Protein AF-A0A3D3PAB3-F1 (afdb_monomer)

Sequence (71 aa):
MKTKLTLTVETSTIEKAKLYAKNTGRSLSGLIENYLEYLTQDDFDRKEISARLTRIIGSVKLPEDFCEKRD

Structure (mmCIF, N/CA/C/O backbone):
data_AF-A0A3D3PAB3-F1
#
_entry.id   AF-A0A3D3PAB3-F1
#
loop_
_atom_site.group_PDB
_atom_site.id
_atom_site.type_symbol
_atom_site.label_atom_id
_atom_site.label_alt_id
_atom_site.label_comp_id
_atom_site.label_asym_id
_atom_site.label_entity_id
_atom_site.label_seq_id
_atom_site.pdbx_PDB_ins_code
_atom_site.Cartn_x
_atom_site.Cartn_y
_atom_site.Cartn_z
_atom_site.occupancy
_atom_site.B_iso_or_equiv
_atom_site.auth_seq_id
_atom_site.auth_comp_id
_atom_site.auth_asym_id
_atom_site.auth_atom_id
_atom_site.pdbx_PDB_model_num
ATOM 1 N N . MET A 1 1 ? 3.909 -16.893 2.302 1.00 69.19 1 MET A N 1
ATOM 2 C CA . MET A 1 1 ? 3.082 -16.828 3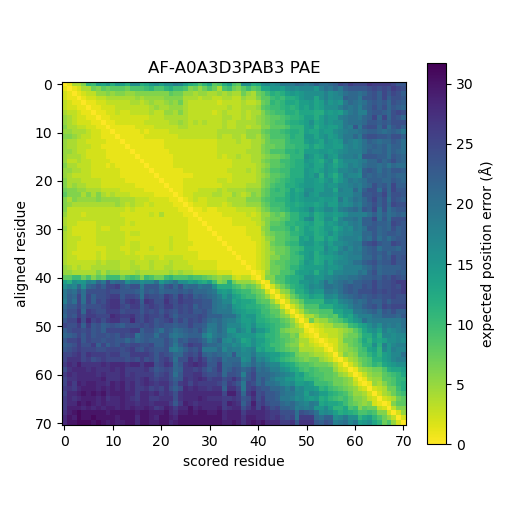.532 1.00 69.19 1 MET A CA 1
ATOM 3 C C . MET A 1 1 ? 2.487 -15.429 3.616 1.00 69.19 1 MET A C 1
ATOM 5 O O . MET A 1 1 ? 3.230 -14.492 3.375 1.00 69.19 1 MET A O 1
ATOM 9 N N . LYS A 1 2 ? 1.182 -15.273 3.885 1.00 79.94 2 LYS A N 1
ATOM 10 C CA . LYS A 1 2 ? 0.552 -13.945 4.019 1.00 79.94 2 LYS A CA 1
ATOM 11 C C . LYS A 1 2 ? 0.445 -13.568 5.494 1.00 79.94 2 LYS A C 1
ATOM 13 O O . LYS A 1 2 ? -0.069 -14.357 6.284 1.00 79.94 2 LYS A O 1
ATOM 18 N N . THR A 1 3 ? 0.917 -12.382 5.857 1.00 91.62 3 THR A N 1
ATOM 19 C CA . THR A 1 3 ? 0.837 -11.833 7.217 1.00 91.62 3 THR A CA 1
ATOM 20 C C . THR A 1 3 ? 0.055 -10.522 7.201 1.00 91.62 3 THR A C 1
ATOM 22 O O . THR A 1 3 ? -0.086 -9.877 6.163 1.00 91.62 3 THR A O 1
ATOM 25 N N . LYS A 1 4 ? -0.526 -10.145 8.344 1.00 92.25 4 LYS A N 1
ATOM 26 C CA . LYS A 1 4 ? -1.241 -8.871 8.477 1.00 92.25 4 LYS A CA 1
ATOM 27 C C . LYS A 1 4 ? -0.247 -7.786 8.882 1.00 92.25 4 LYS A C 1
ATOM 29 O O . LYS A 1 4 ? 0.435 -7.938 9.890 1.00 92.25 4 LYS A O 1
ATOM 34 N N . LEU A 1 5 ? -0.209 -6.701 8.116 1.00 89.31 5 LEU A N 1
ATOM 35 C CA . LEU A 1 5 ? 0.544 -5.490 8.426 1.00 89.31 5 LEU A CA 1
ATOM 36 C C . LEU A 1 5 ? -0.436 -4.400 8.877 1.00 89.31 5 LEU A C 1
ATOM 38 O O . LEU A 1 5 ? -1.359 -4.058 8.138 1.00 89.31 5 LEU A O 1
ATOM 42 N N . THR A 1 6 ? -0.239 -3.863 10.080 1.00 92.56 6 THR A N 1
ATOM 43 C CA . THR A 1 6 ? -1.021 -2.734 10.605 1.00 92.56 6 THR A CA 1
ATOM 44 C C . THR A 1 6 ? -0.189 -1.465 10.472 1.00 92.56 6 THR A C 1
ATOM 46 O O . THR A 1 6 ? 0.902 -1.389 11.031 1.00 92.56 6 THR A O 1
ATOM 49 N N . LEU A 1 7 ? -0.695 -0.480 9.729 1.00 89.25 7 LEU A N 1
ATOM 50 C CA . LEU A 1 7 ? -0.028 0.801 9.491 1.00 89.25 7 LEU A CA 1
ATOM 51 C C . LEU A 1 7 ? -0.825 1.931 10.141 1.00 89.25 7 LEU A C 1
ATOM 53 O O . LEU A 1 7 ? -2.046 1.990 9.991 1.00 89.25 7 LEU A O 1
ATOM 57 N N . THR A 1 8 ? -0.129 2.848 10.807 1.00 94.62 8 THR A N 1
ATOM 58 C CA . THR A 1 8 ? -0.710 4.106 11.286 1.00 94.62 8 THR A CA 1
ATOM 59 C C . THR A 1 8 ? -0.463 5.179 10.236 1.00 94.62 8 THR A C 1
ATOM 61 O O . THR A 1 8 ? 0.682 5.475 9.904 1.00 94.62 8 THR A O 1
ATOM 64 N N . VAL A 1 9 ? -1.536 5.745 9.696 1.00 93.56 9 VAL A N 1
ATOM 65 C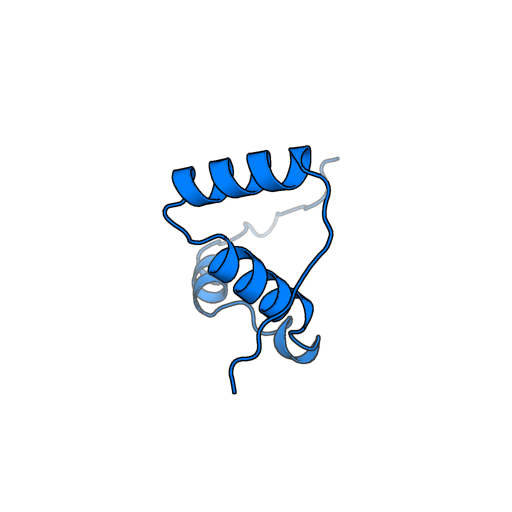 CA . VAL A 1 9 ? -1.507 6.783 8.660 1.00 93.56 9 VAL A CA 1
ATOM 66 C C . VAL A 1 9 ? -2.608 7.799 8.929 1.00 93.56 9 VAL A C 1
ATOM 68 O O . VAL A 1 9 ? -3.639 7.469 9.512 1.00 93.56 9 VAL A O 1
ATOM 71 N N . GLU A 1 10 ? -2.393 9.029 8.472 1.00 97.62 10 GLU A N 1
ATOM 72 C CA . GLU A 1 10 ? -3.359 10.119 8.597 1.00 97.62 10 GLU A CA 1
ATOM 73 C C . GLU A 1 10 ? -4.710 9.776 7.955 1.00 97.62 10 GLU A C 1
ATOM 75 O O . GLU A 1 10 ? -4.768 9.274 6.826 1.00 97.62 10 GLU A O 1
ATOM 80 N N . THR A 1 11 ? -5.811 10.129 8.626 1.00 95.62 11 THR A N 1
ATOM 81 C CA . THR A 1 11 ? -7.182 9.874 8.145 1.00 95.62 11 THR A CA 1
ATOM 82 C C . THR A 1 11 ? -7.415 10.452 6.749 1.00 95.62 11 THR A C 1
ATOM 84 O O . THR A 1 11 ? -7.962 9.778 5.876 1.00 95.62 11 THR A O 1
ATOM 87 N N . SER A 1 12 ? -6.912 11.664 6.500 1.00 97.12 12 SER A N 1
ATOM 88 C CA . SER A 1 12 ? -7.009 12.339 5.199 1.00 97.12 12 SER A CA 1
ATOM 89 C C . SER A 1 12 ? -6.305 11.568 4.075 1.00 97.12 12 SER A C 1
ATOM 91 O O . SER A 1 12 ? -6.728 11.607 2.917 1.00 97.12 12 SER A O 1
ATOM 93 N N . THR A 1 13 ? -5.248 10.824 4.404 1.00 95.44 13 THR A N 1
ATOM 94 C CA . THR A 1 13 ? -4.529 9.969 3.454 1.00 95.44 13 THR A CA 1
ATOM 95 C C . THR A 1 13 ? -5.326 8.699 3.165 1.00 95.44 13 THR A C 1
ATOM 97 O O . THR A 1 13 ? -5.443 8.303 2.004 1.00 95.44 13 THR A O 1
ATOM 100 N N . ILE A 1 14 ? -5.945 8.099 4.190 1.00 94.38 14 ILE A N 1
ATOM 101 C CA . ILE A 1 14 ? -6.807 6.915 4.034 1.00 94.38 14 ILE A CA 1
ATOM 102 C C . ILE A 1 14 ? -7.988 7.219 3.103 1.00 94.38 14 ILE A C 1
ATOM 104 O O . ILE A 1 14 ? -8.312 6.403 2.239 1.00 94.38 14 ILE A O 1
ATOM 108 N N . GLU A 1 15 ? -8.627 8.380 3.246 1.00 95.94 15 GLU A N 1
ATOM 109 C CA . GLU A 1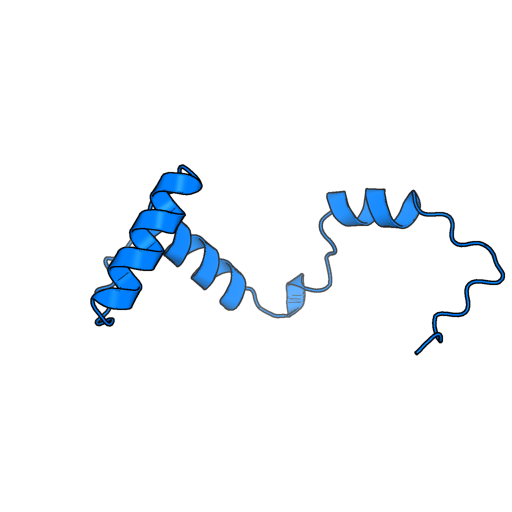 15 ? -9.763 8.777 2.403 1.00 95.94 15 GLU A CA 1
ATOM 110 C C . GLU A 1 15 ? -9.372 8.919 0.931 1.00 95.94 15 GLU A C 1
ATOM 112 O O . GLU A 1 15 ? -10.017 8.333 0.055 1.00 95.94 15 GLU A O 1
ATOM 117 N N . LYS A 1 16 ? -8.270 9.626 0.656 1.00 95.69 16 LYS A N 1
ATOM 118 C CA . LYS A 1 16 ? -7.736 9.783 -0.705 1.00 95.69 16 LYS A CA 1
ATOM 119 C C . LYS A 1 16 ? -7.376 8.432 -1.321 1.00 95.69 16 LYS A C 1
ATOM 121 O O . LYS A 1 16 ? -7.725 8.163 -2.470 1.00 95.69 16 LYS A O 1
ATOM 126 N N . ALA A 1 17 ? -6.734 7.560 -0.546 1.00 94.44 17 ALA A N 1
ATOM 127 C CA . ALA A 1 17 ? -6.347 6.234 -1.007 1.00 94.44 17 ALA A CA 1
ATOM 128 C C . ALA A 1 17 ? -7.571 5.343 -1.295 1.00 94.44 17 ALA A C 1
ATOM 130 O O . ALA A 1 17 ? -7.602 4.657 -2.317 1.00 94.44 17 ALA A O 1
ATOM 131 N N . LYS A 1 18 ? -8.620 5.398 -0.460 1.00 94.00 18 LYS A N 1
ATOM 132 C CA . LYS A 1 18 ? -9.893 4.695 -0.707 1.00 94.00 18 LYS A CA 1
ATOM 133 C C . LYS A 1 18 ? -10.598 5.198 -1.966 1.00 94.00 18 LYS A C 1
ATOM 135 O O . LYS A 1 18 ? -11.104 4.381 -2.736 1.00 94.00 18 LYS A O 1
ATOM 140 N N . LEU A 1 19 ? -10.624 6.513 -2.188 1.00 96.50 19 LEU A N 1
ATOM 141 C CA . LEU A 1 19 ? -11.214 7.100 -3.393 1.00 96.50 19 LEU A CA 1
ATOM 142 C C . LEU A 1 19 ? -10.475 6.626 -4.649 1.00 96.50 19 LEU A C 1
ATOM 144 O O . LEU A 1 19 ? -11.103 6.169 -5.603 1.00 96.50 19 LEU A O 1
ATOM 148 N N . TYR A 1 20 ? -9.143 6.667 -4.624 1.00 95.50 20 TYR A N 1
ATOM 149 C CA . TYR A 1 20 ? -8.313 6.173 -5.718 1.00 95.50 20 TYR A CA 1
ATOM 150 C C . TYR A 1 20 ? -8.539 4.677 -5.989 1.00 95.50 20 TYR A C 1
ATOM 152 O O . TYR A 1 20 ? -8.733 4.270 -7.136 1.00 95.50 20 TYR A O 1
ATOM 160 N N . ALA A 1 21 ? -8.582 3.858 -4.936 1.00 95.69 21 ALA A N 1
ATOM 161 C CA . ALA A 1 21 ? -8.851 2.425 -5.025 1.00 95.69 21 ALA A CA 1
ATOM 162 C C . ALA A 1 21 ? -10.209 2.143 -5.692 1.00 95.69 21 ALA A C 1
ATOM 164 O O . ALA A 1 21 ? -10.292 1.354 -6.635 1.00 95.69 21 ALA A O 1
ATOM 165 N N . LYS A 1 22 ? -11.259 2.870 -5.284 1.00 94.81 22 LYS A N 1
ATOM 166 C CA . LYS A 1 22 ? -12.597 2.771 -5.883 1.00 94.81 22 LYS A CA 1
ATOM 167 C C . LYS A 1 22 ? -12.592 3.157 -7.363 1.00 94.81 22 LYS A C 1
ATOM 169 O O . LYS A 1 22 ? -13.148 2.426 -8.176 1.00 94.81 22 LYS A O 1
ATOM 174 N N . ASN A 1 23 ? -11.941 4.265 -7.711 1.00 95.38 23 ASN A N 1
ATOM 175 C CA . ASN A 1 23 ? -11.895 4.765 -9.087 1.00 95.38 23 ASN A CA 1
ATOM 176 C C . ASN A 1 23 ? -11.103 3.844 -10.026 1.00 95.38 23 ASN A C 1
ATOM 178 O O . ASN A 1 23 ? -11.401 3.771 -11.212 1.00 95.38 23 ASN A O 1
ATOM 182 N N . THR A 1 24 ? -10.106 3.133 -9.500 1.00 91.56 24 THR A N 1
ATOM 183 C CA . THR A 1 24 ? -9.273 2.197 -10.270 1.00 91.56 24 THR A CA 1
ATOM 184 C C . THR A 1 24 ? -9.783 0.755 -10.240 1.00 91.56 24 THR A C 1
ATOM 186 O O . THR A 1 24 ? -9.194 -0.107 -10.891 1.00 91.56 24 THR A O 1
ATOM 189 N N . GLY A 1 25 ? -10.859 0.473 -9.494 1.00 93.12 25 GLY A N 1
ATOM 190 C CA . GLY A 1 25 ? -11.399 -0.878 -9.323 1.00 93.12 25 GLY A CA 1
ATOM 191 C C . GLY A 1 25 ? -10.458 -1.823 -8.568 1.00 93.12 25 GLY A C 1
ATOM 192 O O . GLY A 1 25 ? -10.514 -3.035 -8.765 1.00 93.12 25 GLY A O 1
ATOM 193 N N . ARG A 1 26 ? -9.564 -1.285 -7.730 1.00 92.00 26 ARG A N 1
ATOM 194 C CA . ARG A 1 26 ? -8.561 -2.049 -6.972 1.00 92.00 26 ARG A CA 1
ATOM 195 C C . ARG A 1 26 ? -8.863 -2.011 -5.479 1.00 92.00 26 ARG A C 1
ATOM 197 O O . ARG A 1 26 ? -9.491 -1.083 -4.980 1.00 92.00 26 ARG A O 1
ATOM 204 N N . SER A 1 27 ? -8.396 -3.015 -4.742 1.00 93.81 27 SER A N 1
ATOM 205 C CA . SER A 1 27 ? -8.462 -3.004 -3.278 1.00 93.81 27 SER A CA 1
ATOM 206 C C . SER A 1 27 ? -7.305 -2.196 -2.686 1.00 93.81 27 SER A C 1
ATOM 208 O O . SER A 1 27 ? -6.220 -2.123 -3.264 1.00 93.81 27 SER A O 1
ATOM 210 N N . LEU A 1 28 ? -7.517 -1.614 -1.501 1.00 91.75 28 LEU A N 1
ATOM 211 C CA . LEU A 1 28 ? -6.478 -0.855 -0.797 1.00 91.75 28 LEU A CA 1
ATOM 212 C C . LEU A 1 28 ? -5.268 -1.741 -0.455 1.00 91.75 28 LEU A C 1
ATOM 214 O O . LEU A 1 28 ? -4.128 -1.345 -0.665 1.00 91.75 28 LEU A O 1
ATOM 218 N N . SER A 1 29 ? -5.528 -2.966 0.013 1.00 91.81 29 SER A N 1
ATOM 219 C CA . SER A 1 29 ? -4.486 -3.954 0.301 1.00 91.81 29 SER A CA 1
ATOM 220 C C . SER A 1 29 ? -3.692 -4.312 -0.950 1.00 91.81 29 SER A C 1
ATOM 222 O O . SER A 1 29 ? -2.472 -4.330 -0.888 1.00 91.81 29 SER A O 1
ATOM 224 N N . GLY A 1 30 ? -4.362 -4.508 -2.091 1.00 92.19 30 GLY A N 1
ATOM 225 C CA . GLY A 1 30 ? -3.685 -4.802 -3.353 1.00 92.19 30 GLY A CA 1
ATOM 226 C C . GLY A 1 30 ? -2.842 -3.633 -3.863 1.00 92.19 30 GLY A C 1
ATOM 227 O O . GLY A 1 30 ? -1.783 -3.854 -4.437 1.00 92.19 30 GLY A O 1
ATOM 228 N N . LEU A 1 31 ? -3.268 -2.385 -3.645 1.00 92.06 31 LEU A N 1
ATOM 229 C CA . LEU A 1 31 ? -2.452 -1.215 -3.988 1.00 92.06 31 LEU A CA 1
ATOM 230 C C . LEU A 1 31 ? -1.163 -1.160 -3.164 1.00 92.06 31 LEU A C 1
ATOM 232 O O . LEU A 1 31 ? -0.097 -0.930 -3.726 1.00 92.06 31 LEU A O 1
ATOM 236 N N . ILE A 1 32 ? -1.265 -1.382 -1.853 1.00 92.19 32 ILE A N 1
ATO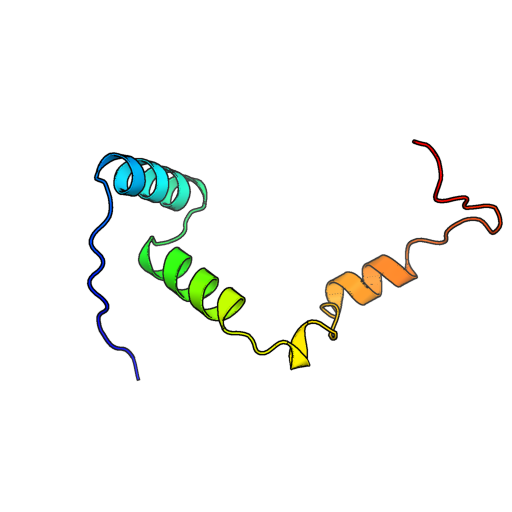M 237 C CA . ILE A 1 32 ? -0.114 -1.342 -0.945 1.00 92.19 32 ILE A CA 1
ATOM 238 C C . ILE A 1 32 ? 0.826 -2.522 -1.213 1.00 92.19 32 ILE A C 1
ATOM 240 O O . ILE A 1 32 ? 2.030 -2.313 -1.291 1.00 92.19 32 ILE A O 1
ATOM 244 N N . GLU A 1 33 ? 0.291 -3.731 -1.399 1.00 91.50 33 GLU A N 1
ATOM 245 C CA . GLU A 1 33 ? 1.072 -4.940 -1.700 1.00 91.50 33 GLU A CA 1
ATOM 246 C C . GLU A 1 33 ? 1.890 -4.753 -2.987 1.00 91.50 33 GLU A C 1
ATOM 248 O O . GLU A 1 33 ? 3.114 -4.818 -2.931 1.00 91.50 33 GLU A O 1
ATOM 253 N N . ASN A 1 34 ? 1.250 -4.360 -4.097 1.00 90.69 34 ASN A N 1
ATOM 254 C CA . ASN A 1 34 ? 1.950 -4.098 -5.365 1.00 90.69 34 ASN A CA 1
ATOM 255 C C . ASN A 1 34 ? 3.005 -2.986 -5.246 1.00 90.69 34 ASN A C 1
ATOM 257 O O . ASN A 1 34 ? 4.050 -3.045 -5.888 1.00 90.69 34 ASN A O 1
ATOM 261 N N . TYR A 1 35 ? 2.728 -1.935 -4.469 1.00 90.81 35 TYR A N 1
ATOM 262 C CA . TYR A 1 35 ? 3.679 -0.838 -4.302 1.00 90.81 35 TYR A CA 1
ATOM 263 C C . TYR A 1 35 ? 4.904 -1.267 -3.489 1.00 90.81 35 TYR A C 1
ATOM 265 O O . TYR A 1 35 ? 6.027 -0.926 -3.848 1.00 90.81 35 TYR A O 1
ATOM 273 N N . LEU A 1 36 ? 4.701 -2.040 -2.420 1.00 91.19 36 LEU A N 1
ATOM 274 C CA . LEU A 1 36 ? 5.798 -2.598 -1.632 1.00 91.19 36 LEU A CA 1
ATOM 275 C C . LEU A 1 36 ? 6.619 -3.598 -2.452 1.00 91.19 36 LEU A C 1
ATOM 277 O O . LEU A 1 36 ? 7.843 -3.545 -2.389 1.00 91.19 36 LEU A O 1
ATOM 281 N N . GLU A 1 37 ? 5.978 -4.448 -3.258 1.00 89.38 37 GLU A N 1
ATOM 282 C CA . GLU A 1 37 ? 6.667 -5.338 -4.206 1.00 89.38 37 GLU A CA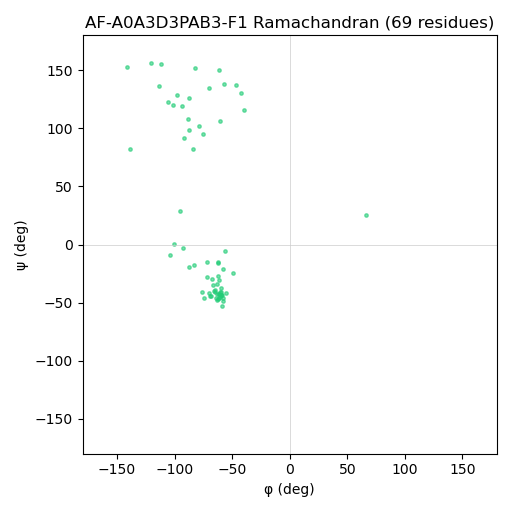 1
ATOM 283 C C . GLU A 1 37 ? 7.527 -4.538 -5.188 1.00 89.38 37 GLU A C 1
ATOM 285 O O . GLU A 1 37 ? 8.715 -4.808 -5.321 1.00 89.38 37 GLU A O 1
ATOM 290 N N . TYR A 1 38 ? 6.970 -3.488 -5.797 1.00 86.81 38 TYR A N 1
ATOM 291 C CA . TYR A 1 38 ? 7.714 -2.613 -6.704 1.00 86.81 38 TYR A CA 1
ATOM 292 C C . TYR A 1 38 ? 8.918 -1.935 -6.030 1.00 86.81 38 TYR A C 1
ATOM 294 O O . TYR A 1 38 ? 9.984 -1.823 -6.631 1.00 86.81 38 TYR A O 1
ATOM 302 N N . LEU A 1 39 ? 8.772 -1.477 -4.783 1.00 85.88 39 LEU A N 1
ATOM 303 C CA . LEU A 1 39 ? 9.866 -0.840 -4.042 1.00 85.88 39 LEU A CA 1
ATOM 304 C C . LEU A 1 39 ? 10.955 -1.821 -3.598 1.00 85.88 39 LEU A C 1
ATOM 306 O O . LEU A 1 39 ? 12.092 -1.403 -3.396 1.00 85.88 39 LEU A O 1
ATOM 310 N N . THR A 1 40 ? 10.595 -3.087 -3.397 1.00 86.69 40 THR A N 1
ATOM 311 C CA . THR A 1 40 ? 11.496 -4.136 -2.899 1.00 86.69 40 THR A CA 1
ATOM 312 C C . THR A 1 40 ? 12.031 -5.040 -4.002 1.00 86.69 40 THR A C 1
ATOM 314 O O . THR A 1 40 ? 12.817 -5.936 -3.708 1.00 86.69 40 THR A O 1
ATOM 317 N N . GLN A 1 41 ? 11.664 -4.798 -5.266 1.00 82.44 41 GLN A N 1
ATOM 318 C CA . GLN A 1 41 ? 12.385 -5.367 -6.396 1.00 82.44 41 GLN A CA 1
ATOM 319 C C . GLN A 1 41 ? 13.831 -4.859 -6.352 1.00 82.44 41 GLN A C 1
ATOM 321 O O . GLN A 1 41 ? 14.101 -3.690 -6.630 1.00 82.44 41 GLN A O 1
ATOM 326 N N . ASP A 1 42 ? 14.741 -5.756 -5.970 1.00 62.59 42 ASP A N 1
ATOM 327 C CA . ASP A 1 42 ? 16.186 -5.567 -6.036 1.00 62.59 42 ASP A CA 1
ATOM 328 C C . ASP A 1 42 ? 16.576 -5.000 -7.413 1.00 62.59 42 ASP A C 1
ATOM 330 O O . ASP A 1 42 ? 16.091 -5.457 -8.454 1.00 62.59 42 ASP A O 1
ATOM 334 N N . ASP A 1 43 ? 17.481 -4.017 -7.430 1.00 57.22 43 ASP A N 1
ATOM 335 C CA . ASP A 1 43 ? 17.947 -3.296 -8.627 1.00 57.22 43 ASP A CA 1
ATOM 336 C C . ASP A 1 43 ? 18.525 -4.195 -9.743 1.00 57.22 43 ASP A C 1
ATOM 338 O O . ASP A 1 43 ? 18.814 -3.715 -10.843 1.00 57.22 43 ASP A O 1
ATOM 342 N N . PHE A 1 44 ? 18.660 -5.501 -9.503 1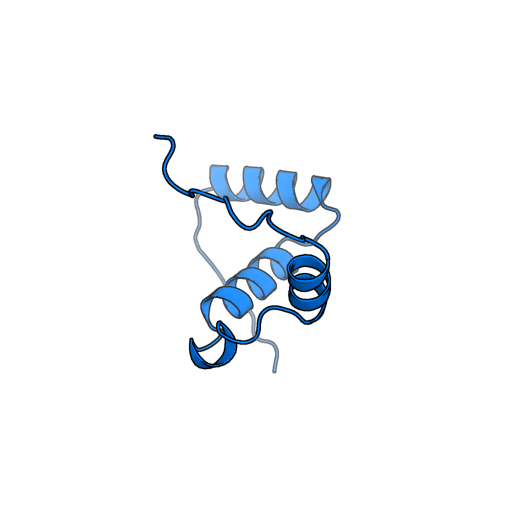.00 50.94 44 PHE A N 1
ATOM 343 C CA . PHE A 1 44 ? 19.035 -6.491 -10.508 1.00 50.94 44 PHE A CA 1
ATOM 344 C C . PHE A 1 44 ? 18.026 -6.623 -11.660 1.00 50.94 44 PHE A C 1
ATOM 346 O O . PHE A 1 44 ? 18.451 -6.930 -12.772 1.00 50.94 44 PHE A O 1
ATOM 353 N N . ASP A 1 45 ? 16.741 -6.320 -11.443 1.00 52.22 45 ASP A N 1
ATOM 354 C CA . ASP A 1 45 ? 15.685 -6.495 -12.459 1.00 52.22 45 ASP A CA 1
ATOM 355 C C . ASP A 1 45 ? 15.230 -5.178 -13.125 1.00 52.22 45 ASP A C 1
ATOM 357 O O . ASP A 1 45 ? 14.559 -5.181 -14.155 1.00 52.22 45 ASP A O 1
ATOM 361 N N . ARG A 1 46 ? 15.658 -4.002 -12.629 1.00 52.31 46 ARG A N 1
ATOM 362 C CA . ARG A 1 46 ? 15.354 -2.714 -13.302 1.00 52.31 46 ARG A CA 1
ATOM 363 C C . ARG A 1 46 ? 15.945 -2.608 -14.713 1.00 52.31 46 ARG A C 1
ATOM 365 O O . ARG A 1 46 ? 15.556 -1.716 -15.468 1.00 52.31 46 ARG A O 1
ATOM 372 N N . LYS A 1 47 ? 16.895 -3.479 -15.069 1.00 51.34 47 LYS A N 1
ATOM 373 C CA . LYS A 1 47 ? 17.477 -3.552 -16.417 1.00 51.34 47 LYS A CA 1
ATOM 374 C C . LYS A 1 47 ? 16.648 -4.375 -17.397 1.00 51.34 47 LYS A C 1
ATOM 376 O O . LYS A 1 47 ? 16.827 -4.188 -18.601 1.00 51.34 47 LYS A O 1
ATOM 381 N N . GLU A 1 48 ? 15.727 -5.220 -16.939 1.00 53.12 48 GLU A N 1
ATOM 382 C CA . GLU A 1 48 ? 14.793 -5.883 -17.843 1.00 53.12 48 GLU A CA 1
ATOM 383 C C . GLU A 1 48 ? 13.618 -4.947 -18.105 1.00 53.12 48 GLU A C 1
ATOM 385 O O . GLU A 1 48 ? 12.543 -5.005 -17.508 1.00 53.12 48 GLU A O 1
ATOM 390 N N . ILE A 1 49 ? 13.850 -4.030 -19.046 1.00 57.84 49 ILE A N 1
ATOM 391 C CA . ILE A 1 49 ? 12.785 -3.352 -19.777 1.00 57.84 49 ILE A CA 1
ATOM 392 C C . ILE A 1 49 ? 11.713 -4.406 -20.078 1.00 57.84 49 ILE A C 1
ATOM 394 O O . ILE A 1 49 ? 11.983 -5.372 -20.793 1.00 57.84 49 ILE A O 1
ATOM 398 N N . SER A 1 50 ? 10.512 -4.232 -19.508 1.00 64.25 50 SER A N 1
ATOM 399 C CA . SER A 1 50 ? 9.380 -5.138 -19.731 1.00 64.25 50 SER A CA 1
ATOM 400 C C . SER A 1 50 ? 9.321 -5.502 -21.212 1.00 64.25 50 SER A C 1
ATOM 402 O O . SER A 1 50 ? 9.340 -4.603 -22.049 1.00 64.25 50 SER A O 1
ATOM 404 N N . ALA A 1 51 ? 9.218 -6.785 -21.569 1.00 61.59 51 ALA A N 1
ATOM 405 C CA . ALA A 1 51 ? 9.203 -7.229 -22.971 1.00 61.59 51 ALA A CA 1
ATOM 406 C C . ALA A 1 51 ? 8.198 -6.449 -23.856 1.00 61.5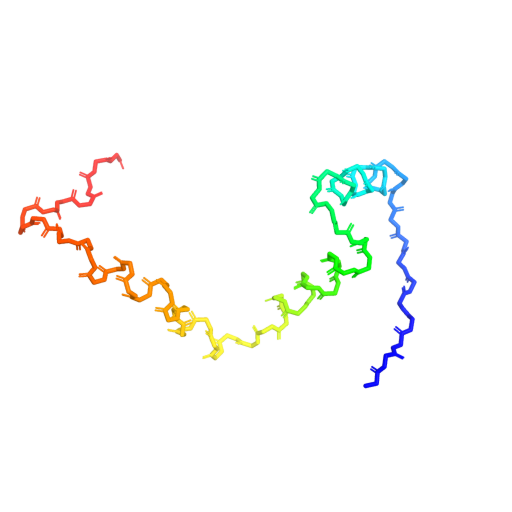9 51 ALA A C 1
ATOM 408 O O . ALA A 1 51 ? 8.369 -6.322 -25.072 1.00 61.59 51 ALA A O 1
ATOM 409 N N . ARG A 1 52 ? 7.156 -5.877 -23.237 1.00 58.09 52 ARG A N 1
ATOM 410 C CA . ARG A 1 52 ? 6.212 -4.948 -23.864 1.00 58.09 52 ARG A CA 1
ATOM 411 C C . ARG A 1 52 ? 6.835 -3.593 -24.227 1.00 58.09 52 ARG A C 1
ATOM 413 O O . ARG A 1 52 ? 6.600 -3.118 -25.331 1.00 58.09 52 ARG A O 1
ATOM 420 N N . LEU A 1 53 ? 7.620 -2.993 -23.335 1.00 63.28 53 LEU A N 1
ATOM 421 C CA . LEU A 1 53 ? 8.406 -1.782 -23.592 1.00 63.28 53 LEU A CA 1
ATOM 422 C C . LEU A 1 53 ? 9.490 -2.039 -24.650 1.00 63.28 53 LEU A C 1
ATOM 424 O O . LEU A 1 53 ? 9.641 -1.217 -25.546 1.00 63.28 53 LEU A O 1
ATOM 428 N N . THR A 1 54 ? 10.151 -3.201 -24.652 1.00 61.50 54 THR A N 1
ATOM 429 C CA . THR A 1 54 ? 11.153 -3.554 -25.682 1.00 61.50 54 THR A CA 1
ATOM 430 C C . THR A 1 54 ? 10.555 -3.589 -27.091 1.00 61.50 54 THR A C 1
ATOM 432 O O . THR A 1 54 ? 11.148 -3.062 -28.033 1.00 61.50 54 THR A O 1
ATOM 435 N N . ARG A 1 55 ? 9.336 -4.130 -27.250 1.00 63.34 55 ARG A N 1
ATOM 436 C CA . ARG A 1 55 ? 8.607 -4.077 -28.535 1.00 63.34 55 ARG A CA 1
ATOM 437 C C . ARG A 1 55 ? 8.273 -2.651 -28.969 1.00 63.34 55 ARG A C 1
ATOM 439 O O . ARG A 1 55 ? 8.249 -2.375 -30.166 1.00 63.34 55 ARG A O 1
ATOM 446 N N . ILE A 1 56 ? 8.005 -1.759 -28.018 1.00 66.12 56 ILE A N 1
ATOM 447 C CA . ILE A 1 56 ? 7.686 -0.355 -28.301 1.00 66.12 56 ILE A CA 1
ATOM 448 C C . ILE A 1 56 ? 8.955 0.401 -28.710 1.00 66.12 56 ILE A C 1
ATOM 450 O O . ILE A 1 56 ? 8.936 1.078 -29.733 1.00 66.12 56 ILE A O 1
ATOM 454 N N . ILE A 1 57 ? 10.064 0.222 -27.987 1.00 64.19 57 ILE A N 1
ATOM 455 C CA . ILE A 1 57 ? 11.351 0.878 -28.271 1.00 64.19 57 ILE A CA 1
ATOM 456 C C . ILE A 1 57 ? 11.845 0.533 -29.682 1.00 64.19 57 ILE A C 1
ATOM 458 O O . ILE A 1 57 ? 12.224 1.428 -30.426 1.00 64.19 57 ILE A O 1
ATOM 462 N N . GLY A 1 58 ? 11.758 -0.735 -30.099 1.00 60.44 58 GLY A N 1
ATOM 463 C CA . GLY A 1 58 ? 12.127 -1.145 -31.462 1.00 60.44 58 GLY A CA 1
ATOM 464 C C . GLY A 1 58 ? 11.154 -0.693 -32.563 1.00 60.44 58 GLY A C 1
ATOM 465 O O . GLY A 1 58 ? 11.500 -0.743 -33.742 1.00 60.44 58 GLY A O 1
ATOM 466 N N . SER A 1 59 ? 9.941 -0.256 -32.201 1.00 63.25 59 SER A N 1
ATOM 467 C CA . SER A 1 59 ? 8.946 0.268 -33.151 1.00 63.25 59 SER A CA 1
ATOM 468 C C . SER A 1 59 ? 9.108 1.770 -33.404 1.00 63.25 59 SER A C 1
ATOM 470 O O . SER A 1 59 ? 8.624 2.276 -34.417 1.00 63.25 59 SER A O 1
ATOM 472 N N . VAL A 1 60 ? 9.793 2.488 -32.509 1.00 65.38 60 VAL A N 1
ATOM 473 C CA . VAL A 1 60 ? 10.113 3.905 -32.688 1.00 65.38 60 VAL A CA 1
ATOM 474 C C . VAL A 1 60 ? 11.425 3.998 -33.461 1.00 65.38 60 VAL A C 1
ATOM 476 O O . VAL A 1 60 ? 12.509 3.860 -32.906 1.00 65.38 60 VAL A O 1
ATOM 479 N N . LYS A 1 61 ? 11.334 4.225 -34.773 1.00 65.31 61 LYS A N 1
ATOM 480 C CA . LYS A 1 61 ? 12.496 4.604 -35.583 1.00 65.31 61 LYS A CA 1
ATOM 481 C C . LYS A 1 61 ? 12.753 6.089 -35.364 1.00 65.31 61 LYS A C 1
ATOM 483 O O . LYS A 1 61 ? 12.027 6.917 -35.912 1.00 65.31 61 LYS A O 1
ATOM 488 N N . LEU A 1 62 ? 13.744 6.424 -34.543 1.00 70.00 62 LEU A N 1
ATOM 489 C CA . LEU A 1 62 ? 14.218 7.800 -34.469 1.00 70.00 62 LEU A CA 1
ATOM 490 C C . LEU A 1 62 ? 14.952 8.125 -35.782 1.00 70.00 62 LEU A C 1
ATOM 492 O O . LEU A 1 62 ? 15.713 7.283 -36.266 1.00 70.00 62 LEU A O 1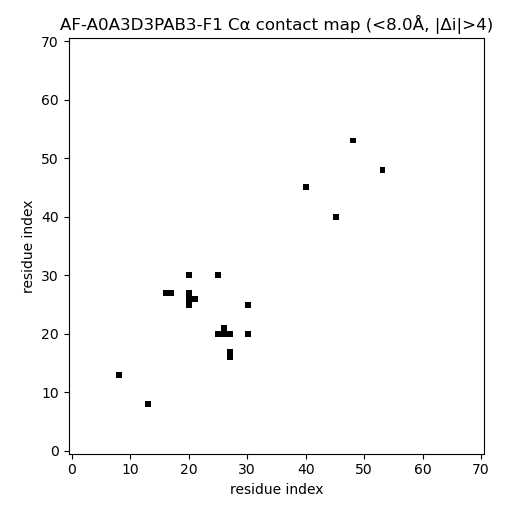
ATOM 496 N N . PRO A 1 63 ? 14.702 9.292 -36.399 1.00 76.69 63 PRO A N 1
ATOM 497 C CA . PRO A 1 63 ? 15.495 9.742 -37.536 1.00 76.69 63 PRO A CA 1
ATOM 498 C C . PRO A 1 63 ? 16.958 9.924 -37.107 1.00 76.69 63 PRO A C 1
ATOM 500 O O . PRO A 1 63 ? 17.226 10.246 -35.951 1.00 76.69 63 PRO A O 1
ATOM 503 N N . GLU A 1 64 ? 17.896 9.728 -38.036 1.00 70.44 64 GLU A N 1
ATOM 504 C CA . GLU A 1 64 ? 19.345 9.790 -37.765 1.00 70.44 64 GLU A CA 1
ATOM 505 C C . GLU A 1 64 ? 19.792 11.146 -37.172 1.00 70.44 64 GLU A C 1
ATOM 507 O O . GLU A 1 64 ? 20.785 11.205 -36.456 1.00 70.44 64 GLU A O 1
ATOM 512 N N . ASP A 1 65 ? 18.998 12.205 -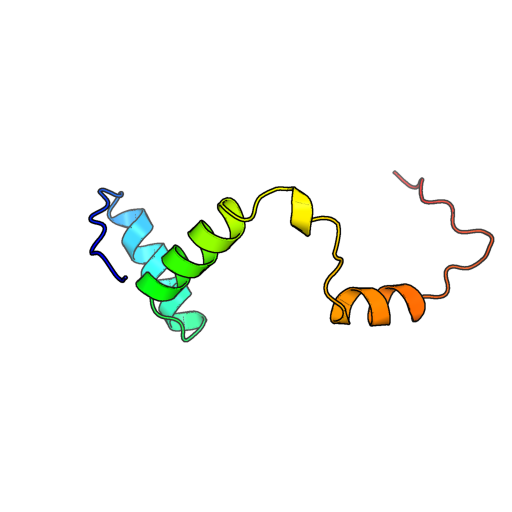37.373 1.00 68.69 65 ASP A N 1
ATOM 513 C CA . ASP A 1 65 ? 19.185 13.565 -36.840 1.00 68.69 65 ASP A CA 1
ATOM 514 C C . ASP A 1 65 ? 18.410 13.849 -35.530 1.00 68.69 65 ASP A C 1
ATOM 516 O O . ASP A 1 65 ? 18.000 14.981 -35.248 1.00 68.69 65 ASP A O 1
ATOM 520 N N . PHE A 1 66 ? 18.157 12.836 -34.696 1.00 71.75 66 PHE A N 1
ATOM 521 C CA . PHE A 1 66 ? 17.508 13.061 -33.402 1.00 71.75 66 PHE A CA 1
ATOM 522 C C . PHE A 1 66 ? 18.480 13.675 -32.380 1.00 71.75 66 PHE A C 1
ATOM 524 O O . PHE A 1 66 ? 19.223 12.983 -31.688 1.00 71.75 66 PHE A O 1
ATOM 531 N N . CYS A 1 67 ? 18.451 15.002 -32.262 1.00 65.81 67 CYS A N 1
ATOM 532 C CA . CYS A 1 67 ? 19.118 15.736 -31.190 1.00 65.81 67 CYS A CA 1
ATOM 533 C C . CYS A 1 67 ? 18.185 15.872 -29.973 1.00 65.81 67 CYS A C 1
ATOM 535 O O . CYS A 1 67 ? 17.251 16.669 -29.986 1.00 65.81 67 CYS A O 1
ATOM 537 N N . GLU A 1 68 ? 18.479 15.131 -28.899 1.00 67.25 68 GLU A N 1
ATOM 538 C CA . GLU A 1 68 ? 17.741 15.130 -27.618 1.00 67.25 68 GLU A CA 1
ATOM 539 C C . GLU A 1 68 ? 17.751 16.496 -26.894 1.00 67.25 68 GLU A C 1
ATOM 541 O O . GLU A 1 68 ? 16.951 16.742 -25.998 1.00 67.25 68 GLU A O 1
ATOM 546 N N . LYS A 1 69 ? 18.626 17.427 -27.292 1.00 65.00 69 LYS A N 1
ATOM 547 C CA . LYS A 1 69 ? 18.723 18.753 -26.670 1.00 65.00 69 LYS A CA 1
ATOM 548 C C . LYS A 1 69 ? 17.853 19.788 -27.377 1.00 65.00 69 LYS A C 1
ATOM 550 O O . LYS A 1 69 ? 18.317 20.493 -28.273 1.00 65.00 69 LYS A O 1
ATOM 555 N N . ARG A 1 70 ? 16.625 19.933 -26.889 1.00 54.78 70 ARG A N 1
ATOM 556 C CA . ARG A 1 70 ? 15.896 21.209 -26.858 1.00 54.78 70 ARG A CA 1
ATOM 557 C C . ARG A 1 70 ? 15.175 21.322 -25.518 1.00 54.78 70 ARG A C 1
ATOM 559 O O . ARG A 1 70 ? 14.032 20.905 -25.418 1.00 54.78 70 ARG A O 1
ATOM 566 N N . ASP A 1 71 ? 15.929 21.758 -24.512 1.00 42.16 71 ASP A N 1
ATOM 567 C CA . ASP A 1 71 ? 15.637 22.827 -23.536 1.00 42.16 71 ASP A CA 1
ATOM 568 C C . ASP A 1 71 ? 16.763 22.868 -22.485 1.00 42.16 71 ASP A C 1
ATOM 570 O O . ASP A 1 71 ? 17.123 21.798 -21.939 1.00 42.16 71 ASP A O 1
#

Nearest PDB structures (foldseek):
  3h87-assembly1_C  TM=5.981E-01  e=1.975E+00  Mycobacterium tuberculosis H37Rv

Solvent-accessible surface area (backbone atoms only — not comparable to full-atom values): 4763 Å² total; per-residue (Å²): 138,90,80,91,82,88,80,92,74,60,66,74,56,52,52,52,48,50,52,52,20,61,76,70,77,45,52,64,66,58,54,52,51,55,50,52,52,63,73,65,55,58,78,83,53,76,74,60,62,50,74,69,54,48,58,48,58,74,66,58,80,73,60,96,83,71,71,89,81,84,131

Mean predicted aligned error: 12.95 Å

pLDDT: mean 78.92, std 16.07, range [42.16, 97.62]

Foldseek 3Di:
DDDDDDDDDDPVVVVVLVVVCVVVVHDSVVVVVVVVVVVPPDPPCVPPPPVVNVVVVVVDDDPPPDDPDDD

Radius of gyration: 19.19 Å; Cα contacts (8 Å, |Δi|>4): 11; chains: 1; bounding box: 32×40×49 Å

Secondary structure (DSSP, 8-state):
----------HHHHHHHHHHHHHHT--HHHHHHHHHHHHHS-TTSTTS--HHHHHHHTT----TT------